Protein AF-A0A956DWK3-F1 (afdb_monomer_lite)

Sequence (149 aa):
MYELAGPARTLFVEAALAWCAACKALVYAEHLPSVDELNARWSIHKLGIDAVREHFNVENLDDDLLAASMAARRRDLDVRLPWRRARQSPAKCLSCGSSDFTSFGPARGFGDGDQVSHPGCDGAFVLSRETTLRLHELPSYTPEGDRLY

pLDDT: mean 83.81, std 14.27, range [28.98, 97.06]

Foldseek 3Di:
DDDQDDDPRFQFFFWFFWQAPVVNDTAIKGDQDDLVRLVVLLVQLVVDQVSVCVVVVPPDDDPVVSVVVSVVVNVNSVVNNVLSVPDDDAMAGLVPRDNRIGTPDGLQPDDQQDWDADPPDRDIDGQHNVNSVVSVVDFTAGSSSHGDD

Radius of gyration: 17.16 Å; chains: 1; bounding box: 41×36×42 Å

Structure (mmCIF, N/CA/C/O backbone):
data_AF-A0A956DWK3-F1
#
_entry.id   AF-A0A956DWK3-F1
#
loop_
_atom_site.group_PDB
_atom_site.id
_atom_site.type_symbol
_atom_site.label_atom_id
_atom_site.label_alt_id
_atom_site.label_comp_id
_atom_site.label_asym_id
_atom_site.label_entity_id
_atom_site.label_seq_id
_atom_site.pdbx_PDB_ins_code
_atom_site.Cartn_x
_atom_site.Cartn_y
_atom_site.Cartn_z
_atom_site.occupancy
_atom_site.B_iso_or_equiv
_atom_site.auth_seq_id
_atom_site.auth_comp_id
_atom_site.auth_asym_id
_atom_site.auth_atom_id
_atom_site.pdbx_PDB_model_num
ATOM 1 N N . MET A 1 1 ? 14.194 -18.677 -5.163 1.00 28.98 1 MET A N 1
ATOM 2 C CA . MET A 1 1 ? 13.658 -18.515 -6.530 1.00 28.98 1 MET A CA 1
ATOM 3 C C . MET A 1 1 ? 12.249 -19.090 -6.487 1.00 28.98 1 MET A C 1
ATOM 5 O O . MET A 1 1 ? 12.121 -20.300 -6.408 1.00 28.98 1 MET A O 1
ATOM 9 N N . TYR A 1 2 ? 11.219 -18.255 -6.330 1.00 33.47 2 TYR A N 1
ATOM 10 C CA . TYR A 1 2 ? 9.836 -18.732 -6.214 1.00 33.47 2 TYR A CA 1
ATOM 11 C C . TYR A 1 2 ? 9.222 -18.788 -7.616 1.00 33.47 2 TYR A C 1
ATOM 13 O O . TYR A 1 2 ? 9.070 -17.754 -8.267 1.00 33.47 2 TYR A O 1
ATOM 21 N N . GLU A 1 3 ? 8.939 -19.998 -8.097 1.00 30.61 3 GLU A N 1
ATOM 22 C CA . GLU A 1 3 ? 8.200 -20.230 -9.338 1.00 30.61 3 GLU A CA 1
ATOM 23 C C . GLU A 1 3 ? 6.754 -19.743 -9.183 1.00 30.61 3 GLU A C 1
ATOM 25 O O . GLU A 1 3 ? 6.010 -20.193 -8.316 1.00 30.61 3 GLU A O 1
ATOM 30 N N . LEU A 1 4 ? 6.354 -18.806 -10.042 1.00 37.94 4 LEU A N 1
ATOM 31 C CA . LEU A 1 4 ? 4.982 -18.314 -10.154 1.00 37.94 4 LEU A CA 1
ATOM 32 C C . LEU A 1 4 ? 4.297 -19.032 -11.326 1.00 37.94 4 LEU A C 1
ATOM 34 O O . LEU A 1 4 ? 4.313 -18.517 -12.445 1.00 37.94 4 LEU A O 1
ATOM 38 N N . ALA A 1 5 ? 3.697 -20.203 -11.094 1.00 36.12 5 ALA A N 1
ATOM 39 C CA . ALA A 1 5 ? 2.929 -20.921 -12.118 1.00 36.12 5 ALA A CA 1
ATOM 40 C C . ALA A 1 5 ? 1.643 -21.597 -11.572 1.00 36.12 5 ALA A C 1
ATOM 42 O O . ALA A 1 5 ? 1.653 -22.783 -11.277 1.00 36.12 5 ALA A O 1
ATOM 43 N N . GLY A 1 6 ? 0.536 -20.825 -11.522 1.00 33.25 6 GLY A N 1
ATOM 44 C CA . GLY A 1 6 ? -0.899 -21.231 -11.470 1.00 33.25 6 GLY A CA 1
ATOM 45 C C . GLY A 1 6 ? -1.412 -22.019 -10.240 1.00 33.25 6 GLY A C 1
ATOM 46 O O . GLY A 1 6 ? -0.597 -22.553 -9.500 1.00 33.25 6 GLY A O 1
ATOM 47 N N . PRO A 1 7 ? -2.743 -22.187 -10.014 1.00 44.84 7 PRO A N 1
ATOM 48 C CA . PRO A 1 7 ? -3.942 -21.422 -10.398 1.00 44.84 7 PRO A CA 1
ATOM 49 C C . PRO A 1 7 ? -4.458 -20.525 -9.236 1.00 44.84 7 PRO A C 1
ATOM 51 O O . PRO A 1 7 ? -4.126 -20.750 -8.082 1.00 44.84 7 PRO A O 1
ATOM 54 N N . ALA A 1 8 ? -5.274 -19.508 -9.554 1.00 46.38 8 ALA A N 1
ATOM 55 C CA . ALA A 1 8 ? -5.522 -18.298 -8.747 1.00 46.38 8 ALA A CA 1
ATOM 56 C C . ALA A 1 8 ? -4.220 -17.516 -8.503 1.00 46.38 8 ALA A C 1
ATOM 58 O O . ALA A 1 8 ? -3.407 -17.853 -7.652 1.00 46.38 8 ALA A O 1
ATOM 59 N N . ARG A 1 9 ? -3.974 -16.473 -9.308 1.00 58.97 9 ARG A N 1
ATOM 60 C CA . ARG A 1 9 ? -2.826 -15.582 -9.091 1.00 58.97 9 ARG A CA 1
ATOM 61 C C . ARG A 1 9 ? -2.999 -14.926 -7.721 1.00 58.97 9 ARG A C 1
ATOM 63 O O . ARG A 1 9 ? -3.767 -13.977 -7.601 1.00 58.97 9 ARG A O 1
ATOM 70 N N . THR A 1 10 ? -2.316 -15.447 -6.708 1.00 68.31 10 THR A N 1
ATOM 71 C CA . THR A 1 10 ? -2.251 -14.841 -5.383 1.00 68.31 10 THR A CA 1
ATOM 72 C C . THR A 1 10 ? -1.665 -13.444 -5.535 1.00 68.31 10 THR A C 1
ATOM 74 O O . THR A 1 10 ? -0.476 -13.286 -5.810 1.00 68.31 10 THR A O 1
ATOM 77 N N . LEU A 1 11 ? -2.513 -12.424 -5.428 1.00 78.50 11 LEU A N 1
ATOM 78 C CA . LEU A 1 11 ? -2.076 -11.040 -5.329 1.00 78.50 11 LEU A CA 1
ATOM 79 C C . LEU A 1 11 ? -1.938 -10.729 -3.843 1.00 78.50 11 LEU A C 1
ATOM 81 O O . LEU A 1 11 ? -2.928 -10.711 -3.118 1.00 78.50 11 LEU A O 1
ATOM 85 N N . PHE A 1 12 ? -0.708 -10.489 -3.403 1.00 81.19 12 PHE A N 1
ATOM 86 C CA . PHE A 1 12 ? -0.452 -10.059 -2.035 1.00 81.19 12 PHE A CA 1
ATOM 87 C C . PHE A 1 12 ? -1.034 -8.667 -1.824 1.00 81.19 12 PHE A C 1
ATOM 89 O O . PHE A 1 12 ? -0.811 -7.777 -2.652 1.00 81.19 12 PHE A O 1
ATOM 96 N N . VAL A 1 13 ? -1.753 -8.457 -0.723 1.00 85.81 13 VAL A N 1
ATOM 97 C CA . VAL A 1 13 ? -2.241 -7.122 -0.364 1.00 85.81 13 VAL A CA 1
ATOM 98 C C . VAL A 1 13 ? -1.071 -6.217 0.047 1.00 85.81 13 VAL A C 1
ATOM 100 O O . VAL A 1 13 ? -0.106 -6.663 0.664 1.00 85.81 13 VAL A O 1
ATOM 103 N N . GLU A 1 14 ? -1.120 -4.935 -0.332 1.00 88.56 14 GLU A N 1
ATOM 104 C CA . GLU A 1 14 ? -0.190 -3.949 0.241 1.00 88.56 14 GLU A CA 1
ATOM 105 C C . GLU A 1 14 ? -0.724 -3.633 1.644 1.00 88.56 14 GLU A C 1
ATOM 107 O O . GLU A 1 14 ? -1.938 -3.588 1.816 1.00 88.56 14 GLU A O 1
ATOM 112 N N . ALA A 1 15 ? 0.138 -3.450 2.646 1.00 90.06 15 ALA A N 1
ATOM 113 C CA . ALA A 1 15 ? -0.301 -3.137 4.006 1.00 90.06 15 ALA A CA 1
ATOM 114 C C . ALA A 1 15 ? -0.009 -1.679 4.374 1.00 90.06 15 ALA A C 1
ATOM 116 O O . ALA A 1 15 ? 0.992 -1.095 3.945 1.00 90.06 15 ALA A O 1
ATOM 117 N N . ALA A 1 16 ? -0.871 -1.119 5.212 1.00 92.19 16 ALA A N 1
ATOM 118 C CA . ALA A 1 16 ? -0.717 0.170 5.860 1.00 92.19 16 ALA A CA 1
ATOM 119 C C . ALA A 1 16 ? -0.640 -0.011 7.376 1.00 92.19 16 ALA A C 1
ATOM 121 O O . ALA A 1 16 ? -1.306 -0.886 7.937 1.00 92.19 16 ALA A O 1
ATOM 122 N N . LEU A 1 17 ? 0.144 0.843 8.033 1.00 93.31 17 LEU A N 1
ATOM 123 C CA . LEU A 1 17 ? 0.056 0.998 9.479 1.00 93.31 17 LEU A CA 1
ATOM 124 C C . LEU A 1 17 ? -1.234 1.757 9.794 1.00 93.31 17 LEU A C 1
ATOM 126 O O . LEU A 1 17 ? -1.517 2.780 9.169 1.00 93.31 17 LEU A O 1
ATOM 130 N N . ALA A 1 18 ? -2.024 1.259 10.737 1.00 95.12 18 ALA A N 1
ATOM 131 C CA . ALA A 1 18 ? -3.322 1.838 11.041 1.00 95.12 18 ALA A CA 1
ATOM 132 C C . ALA A 1 18 ? -3.688 1.704 12.517 1.00 95.12 18 ALA A C 1
ATOM 134 O O . ALA A 1 18 ? -3.274 0.767 13.197 1.00 95.12 18 ALA A O 1
ATOM 135 N N . TRP A 1 19 ? -4.537 2.604 12.999 1.00 96.31 19 TRP A N 1
ATOM 136 C CA . TRP A 1 19 ? -5.265 2.419 14.250 1.00 96.31 19 TRP A CA 1
ATOM 137 C C . TRP A 1 19 ? -6.641 1.823 13.962 1.00 96.31 19 TRP A C 1
ATOM 139 O O . TRP A 1 19 ? -7.453 2.463 13.295 1.00 96.31 19 TRP A O 1
ATOM 149 N N . CYS A 1 20 ? -6.928 0.623 14.467 1.00 97.00 20 CYS A N 1
ATOM 150 C CA . CYS A 1 20 ? -8.244 0.001 14.306 1.00 97.00 20 CYS A CA 1
ATOM 151 C C . CYS A 1 20 ? -9.126 0.244 15.531 1.00 97.00 20 CYS A C 1
ATOM 153 O O . CYS A 1 20 ? -8.775 -0.154 16.643 1.00 97.00 20 CYS A O 1
ATOM 155 N N . ALA A 1 21 ? -10.307 0.827 15.316 1.00 97.00 21 ALA A N 1
ATOM 156 C CA . ALA A 1 21 ? -11.251 1.143 16.385 1.00 97.00 21 ALA A CA 1
ATOM 157 C C . ALA A 1 21 ? -11.838 -0.117 17.044 1.00 97.00 21 ALA A C 1
ATOM 159 O O . ALA A 1 21 ? -12.040 -0.145 18.258 1.00 97.00 21 ALA A O 1
ATOM 160 N N . ALA A 1 22 ? -12.039 -1.188 16.266 1.00 96.69 22 ALA A N 1
ATOM 161 C CA . ALA A 1 22 ? -12.526 -2.468 16.779 1.00 96.69 22 ALA A CA 1
ATOM 162 C C . ALA A 1 22 ? -11.474 -3.192 17.637 1.00 96.69 22 ALA A C 1
ATOM 164 O O . ALA A 1 22 ? -11.788 -3.680 18.721 1.00 96.69 22 ALA A O 1
ATOM 165 N N . CYS A 1 23 ? -10.216 -3.235 17.181 1.00 95.81 23 CYS A N 1
ATOM 166 C CA . CYS A 1 23 ? -9.122 -3.839 17.949 1.00 95.81 23 CYS A CA 1
ATOM 167 C C . CYS A 1 23 ? -8.665 -2.965 19.122 1.00 95.81 23 CYS A C 1
ATOM 169 O O . CYS A 1 23 ? -8.061 -3.489 20.054 1.00 95.81 23 CYS A O 1
ATOM 171 N N . LYS A 1 24 ? -8.909 -1.648 19.056 1.00 95.06 24 LYS A N 1
ATOM 172 C CA . LYS A 1 24 ? -8.341 -0.636 19.960 1.00 95.06 24 LYS A CA 1
ATOM 173 C C . LYS A 1 24 ? -6.818 -0.755 20.052 1.00 95.06 24 LYS A C 1
ATOM 175 O O . LYS A 1 24 ? -6.241 -0.727 21.137 1.00 95.06 24 LYS A O 1
ATOM 180 N N . ALA A 1 25 ? -6.186 -0.948 18.898 1.00 94.44 25 ALA A N 1
ATOM 181 C CA . ALA A 1 25 ? -4.758 -1.192 18.792 1.00 94.44 25 ALA A CA 1
ATOM 182 C C . ALA A 1 25 ? -4.192 -0.659 17.473 1.00 94.44 25 ALA A C 1
ATOM 184 O O . ALA A 1 25 ? -4.908 -0.510 16.474 1.00 94.44 25 ALA A O 1
ATOM 185 N N . LEU A 1 26 ? -2.878 -0.433 17.481 1.00 92.88 26 LEU A N 1
ATOM 186 C CA . LEU A 1 26 ? -2.084 -0.262 16.274 1.00 92.88 26 LEU A CA 1
ATOM 187 C C . LEU A 1 26 ? -1.986 -1.621 15.561 1.00 92.88 26 LEU A C 1
ATOM 189 O O . LEU A 1 26 ? -1.599 -2.620 16.166 1.00 92.88 26 LEU A O 1
ATOM 193 N N . VAL A 1 27 ? -2.384 -1.668 14.295 1.00 92.12 27 VAL A N 1
ATOM 194 C CA . VAL A 1 27 ? -2.497 -2.889 13.489 1.00 92.12 27 VAL A CA 1
ATOM 195 C C . VAL A 1 27 ? -1.984 -2.651 12.072 1.00 92.12 27 VAL A C 1
ATOM 197 O O . VAL A 1 27 ? -1.760 -1.515 11.652 1.00 92.12 27 VAL A O 1
ATOM 200 N N . TYR A 1 28 ? -1.887 -3.733 11.303 1.00 91.56 28 TYR A N 1
ATOM 201 C CA . TYR A 1 28 ? -1.862 -3.641 9.850 1.00 91.56 28 TYR A CA 1
ATOM 202 C C . TYR A 1 28 ? -3.274 -3.644 9.292 1.00 91.56 28 TYR A C 1
ATOM 204 O O . TYR A 1 28 ? -4.123 -4.436 9.709 1.00 91.56 28 TYR A O 1
ATOM 212 N N . ALA A 1 29 ? -3.498 -2.790 8.309 1.00 93.75 29 ALA A N 1
ATOM 213 C CA . ALA A 1 29 ? -4.684 -2.806 7.478 1.00 93.75 29 ALA A CA 1
ATOM 214 C C . ALA A 1 29 ? -4.290 -2.939 6.006 1.00 93.75 29 ALA A C 1
ATOM 216 O O . ALA A 1 29 ? -3.144 -2.694 5.632 1.00 93.75 29 ALA A O 1
ATOM 217 N N . GLU A 1 30 ? -5.235 -3.327 5.161 1.00 94.06 30 GLU A N 1
ATOM 218 C CA . GLU A 1 30 ? -5.053 -3.288 3.719 1.00 94.06 30 GLU A CA 1
ATOM 219 C C . GLU A 1 30 ? -4.787 -1.846 3.267 1.00 94.06 30 GLU A C 1
ATOM 221 O O . GLU A 1 30 ? -5.520 -0.912 3.592 1.00 94.06 30 GLU A O 1
ATOM 226 N N . HIS A 1 31 ? -3.750 -1.668 2.465 1.00 93.19 31 HIS A N 1
ATOM 227 C CA . HIS A 1 31 ? -3.515 -0.474 1.680 1.00 93.19 31 HIS A CA 1
ATOM 228 C C . HIS A 1 31 ? -4.024 -0.724 0.260 1.00 93.19 31 HIS A C 1
ATOM 230 O O . HIS A 1 31 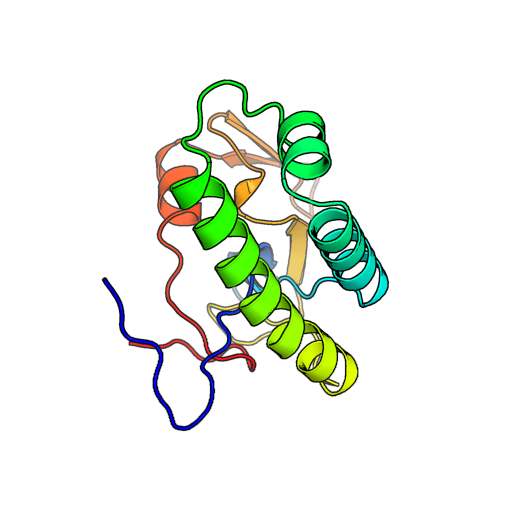? -3.477 -1.544 -0.485 1.00 93.19 31 HIS A O 1
ATOM 236 N N . LEU A 1 32 ? -5.091 -0.017 -0.108 1.00 93.12 32 LEU A N 1
ATOM 237 C CA . LEU A 1 32 ? -5.681 -0.073 -1.440 1.00 93.12 32 LE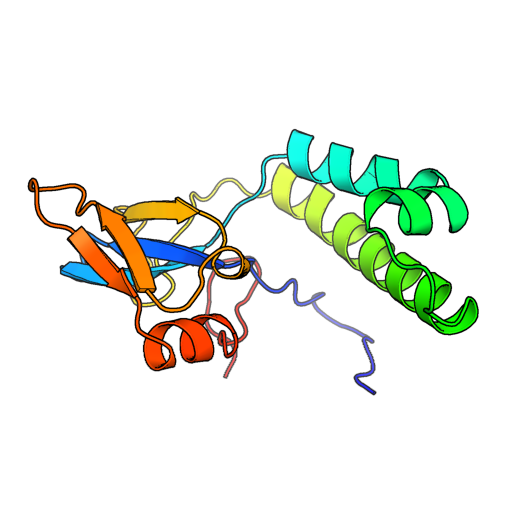U A CA 1
ATOM 238 C C . LEU A 1 32 ? -5.222 1.149 -2.243 1.00 93.12 32 LEU A C 1
ATOM 240 O O . LEU A 1 32 ? -5.871 2.193 -2.140 1.00 93.12 32 LEU A O 1
ATOM 244 N N . PRO A 1 33 ? -4.151 1.048 -3.053 1.00 92.81 33 PRO A N 1
ATOM 245 C CA . PRO A 1 33 ? -3.768 2.152 -3.918 1.00 92.81 33 PRO A CA 1
ATOM 246 C C . PRO A 1 33 ? -4.919 2.485 -4.874 1.00 92.81 33 PRO A C 1
ATOM 248 O O . PRO A 1 33 ? -5.670 1.613 -5.333 1.00 92.81 33 PRO A O 1
ATOM 251 N N . SER A 1 34 ? -5.074 3.767 -5.160 1.00 94.00 34 SER A N 1
ATOM 252 C CA . SER A 1 34 ? -5.990 4.269 -6.173 1.00 94.00 34 SER A CA 1
ATOM 253 C C . SER A 1 34 ? -5.583 3.788 -7.569 1.00 94.00 34 SER A C 1
ATOM 255 O O . SER A 1 34 ? -4.438 3.408 -7.832 1.00 94.00 34 SER A O 1
ATOM 257 N N . VAL A 1 35 ? -6.541 3.805 -8.498 1.00 94.94 35 VAL A N 1
ATOM 258 C CA . VAL A 1 35 ? -6.269 3.468 -9.903 1.00 94.94 35 VAL A CA 1
ATOM 259 C C . VAL A 1 35 ? -5.247 4.440 -10.502 1.00 94.94 35 VAL A C 1
ATOM 261 O O . VAL A 1 35 ? -4.388 4.008 -11.268 1.00 94.94 35 VAL A O 1
ATOM 264 N N . ASP A 1 36 ? -5.287 5.713 -10.111 1.00 95.81 36 ASP A N 1
ATOM 265 C CA . ASP A 1 36 ? -4.358 6.734 -10.595 1.00 95.81 36 ASP A CA 1
ATOM 266 C C . ASP A 1 36 ? -2.937 6.515 -10.075 1.00 95.81 36 ASP A C 1
ATOM 268 O O . ASP A 1 36 ? -1.993 6.554 -10.862 1.00 95.81 36 ASP A O 1
ATOM 272 N N . GLU A 1 37 ? -2.768 6.167 -8.795 1.00 93.44 37 GLU A N 1
ATOM 273 C CA . GLU A 1 37 ? -1.459 5.777 -8.251 1.00 93.44 37 GLU A CA 1
ATOM 274 C C . GLU A 1 37 ? -0.890 4.549 -8.972 1.00 93.44 37 GLU A C 1
ATOM 276 O O . GLU A 1 37 ? 0.295 4.514 -9.310 1.00 93.44 37 GLU A O 1
ATOM 281 N N . LEU A 1 38 ? -1.722 3.540 -9.251 1.00 93.62 38 LEU A N 1
ATOM 282 C CA . LEU A 1 38 ? -1.290 2.359 -10.000 1.00 93.62 38 LEU A CA 1
ATOM 283 C C . LEU A 1 38 ? -0.926 2.696 -11.456 1.00 93.62 38 LEU A C 1
ATOM 285 O O . LEU A 1 38 ? 0.073 2.185 -11.964 1.00 93.62 38 LEU A O 1
ATOM 289 N N . ASN A 1 39 ? -1.682 3.575 -12.118 1.00 93.50 39 ASN A N 1
ATOM 290 C CA . ASN A 1 39 ? -1.365 4.056 -13.464 1.00 93.50 39 ASN A CA 1
ATOM 291 C C . ASN A 1 39 ? -0.062 4.870 -13.488 1.00 93.50 39 ASN A C 1
ATOM 293 O O . ASN A 1 39 ? 0.737 4.716 -14.410 1.00 93.50 39 ASN A O 1
ATOM 297 N N . ALA A 1 40 ? 0.185 5.707 -12.477 1.00 91.44 40 ALA A N 1
ATOM 298 C CA . ALA A 1 40 ? 1.428 6.463 -12.354 1.00 91.44 40 ALA A CA 1
ATOM 299 C C . ALA A 1 40 ? 2.634 5.521 -12.210 1.00 91.44 40 ALA A C 1
ATOM 301 O O . ALA A 1 40 ? 3.612 5.650 -12.951 1.00 91.44 40 ALA A O 1
ATOM 302 N N . ARG A 1 41 ? 2.523 4.500 -11.343 1.00 90.00 41 ARG A N 1
ATOM 303 C CA . ARG A 1 41 ? 3.533 3.432 -11.213 1.00 90.00 41 ARG A CA 1
ATOM 304 C C . ARG A 1 41 ? 3.758 2.717 -12.551 1.00 90.00 41 ARG A C 1
ATOM 306 O O . ARG A 1 41 ? 4.899 2.487 -12.940 1.00 90.00 41 ARG A O 1
ATOM 313 N N . TRP A 1 42 ? 2.687 2.396 -13.279 1.00 89.69 42 TRP A N 1
ATOM 314 C CA . TRP A 1 42 ? 2.768 1.744 -14.590 1.00 89.69 42 TRP A CA 1
ATOM 315 C C . TRP A 1 42 ? 3.521 2.581 -15.628 1.00 89.69 42 TRP A C 1
ATOM 317 O O . TRP A 1 42 ? 4.360 2.051 -16.356 1.00 89.69 42 TRP A O 1
ATOM 327 N N . SER A 1 43 ? 3.248 3.887 -15.677 1.00 88.12 43 SER A N 1
ATOM 328 C CA . SER A 1 43 ? 3.882 4.812 -16.620 1.00 88.12 43 SER A CA 1
ATOM 329 C C . SER A 1 43 ? 5.396 4.869 -16.438 1.00 88.12 43 SER A C 1
ATOM 331 O O . SER A 1 43 ? 6.112 4.772 -17.429 1.00 88.12 43 SER A O 1
ATOM 333 N N . ILE A 1 44 ? 5.894 4.909 -15.197 1.00 84.81 44 ILE A N 1
ATOM 334 C CA . ILE A 1 44 ? 7.341 4.893 -14.911 1.00 84.81 44 ILE A CA 1
ATOM 335 C C . ILE A 1 44 ? 8.000 3.643 -15.517 1.00 84.81 44 ILE A C 1
ATOM 337 O O . ILE A 1 44 ? 9.015 3.733 -16.202 1.00 84.81 44 ILE A O 1
ATOM 341 N N . HIS A 1 45 ? 7.380 2.470 -15.367 1.00 81.00 45 HIS A N 1
ATOM 342 C CA . HIS A 1 45 ? 7.928 1.214 -15.892 1.00 81.00 45 HIS A CA 1
ATOM 343 C C . HIS A 1 45 ? 7.817 1.046 -17.419 1.00 81.00 45 HIS A C 1
ATOM 345 O O . HIS A 1 45 ? 8.363 0.079 -17.966 1.00 81.00 45 HIS A O 1
ATOM 351 N N . LYS A 1 46 ? 7.136 1.963 -18.120 1.00 82.25 46 LYS A N 1
ATOM 352 C CA . LYS A 1 46 ? 7.129 2.034 -19.590 1.00 82.25 46 LYS A CA 1
ATOM 353 C C . LYS A 1 46 ? 8.279 2.856 -20.163 1.00 82.25 46 LYS A C 1
ATOM 355 O O . LYS A 1 46 ? 8.609 2.657 -21.326 1.00 82.25 46 LYS A O 1
ATOM 360 N N . LEU A 1 47 ? 8.880 3.742 -19.372 1.00 82.50 47 LEU A N 1
ATOM 361 C CA . LEU A 1 47 ? 9.910 4.673 -19.841 1.00 82.50 47 LEU A CA 1
ATOM 362 C C . LEU A 1 47 ? 11.291 4.019 -20.044 1.00 82.50 47 LEU A C 1
ATOM 364 O O . LEU A 1 47 ? 12.196 4.662 -20.559 1.00 82.50 47 LEU A O 1
ATOM 368 N N . GLY A 1 48 ? 11.444 2.737 -19.695 1.00 82.69 48 GLY A N 1
ATOM 369 C CA . GLY A 1 48 ? 12.693 1.990 -19.868 1.00 82.69 48 GLY A CA 1
ATOM 370 C C . GLY A 1 48 ? 13.603 2.028 -18.638 1.00 82.69 48 GLY A C 1
ATOM 371 O O . GLY A 1 48 ? 13.252 2.599 -17.606 1.00 82.69 48 GLY A O 1
ATOM 372 N N . ILE A 1 49 ? 14.745 1.344 -18.737 1.00 82.12 49 ILE A N 1
ATOM 373 C CA . ILE A 1 49 ? 15.684 1.135 -17.623 1.00 82.12 49 ILE A CA 1
ATOM 374 C C . ILE A 1 49 ? 16.278 2.460 -17.137 1.00 82.12 49 ILE A C 1
ATOM 376 O O . ILE A 1 49 ? 16.304 2.693 -15.931 1.00 82.12 49 ILE A O 1
ATOM 380 N N . ASP A 1 50 ? 16.661 3.352 -18.051 1.00 83.19 50 ASP A N 1
ATOM 381 C CA . ASP A 1 50 ? 17.300 4.627 -17.702 1.00 83.19 50 ASP A CA 1
ATOM 382 C C . ASP A 1 50 ? 16.380 5.535 -16.879 1.00 83.19 50 ASP A C 1
ATOM 384 O O . ASP A 1 50 ? 16.784 6.063 -15.847 1.00 83.19 50 ASP A O 1
ATOM 388 N N . ALA A 1 51 ? 15.104 5.636 -17.260 1.00 82.38 51 ALA A N 1
ATOM 389 C CA . ALA A 1 51 ? 14.125 6.427 -16.518 1.00 82.38 51 ALA A CA 1
ATOM 390 C C . ALA A 1 51 ? 13.849 5.858 -15.117 1.00 82.38 51 ALA A C 1
ATOM 392 O O . ALA A 1 51 ? 13.625 6.606 -14.169 1.00 82.38 51 ALA A O 1
ATOM 393 N N . VAL A 1 52 ? 13.869 4.530 -14.963 1.00 80.31 52 VAL A N 1
ATOM 394 C CA . VAL A 1 52 ? 13.760 3.884 -13.645 1.00 80.31 52 VAL A CA 1
ATOM 395 C C . VAL A 1 52 ? 15.019 4.150 -12.820 1.00 80.31 52 VAL A C 1
ATOM 397 O O . VAL A 1 52 ? 14.912 4.475 -11.639 1.00 80.31 52 VAL A O 1
ATOM 400 N N . ARG A 1 53 ? 16.202 4.056 -13.432 1.00 83.38 53 ARG A N 1
ATOM 401 C CA . ARG A 1 53 ? 17.481 4.336 -12.778 1.00 83.38 53 ARG A CA 1
ATOM 402 C C . ARG A 1 53 ? 17.527 5.764 -12.231 1.00 83.38 53 ARG A C 1
ATOM 404 O O . ARG A 1 53 ? 17.876 5.938 -11.067 1.00 83.38 53 ARG A O 1
ATOM 411 N N . GLU A 1 54 ? 17.111 6.742 -13.031 1.00 83.38 54 GLU A N 1
ATOM 412 C CA . GLU A 1 54 ? 17.007 8.148 -12.629 1.00 83.38 54 GLU A CA 1
ATOM 413 C C . GLU A 1 54 ? 15.953 8.345 -11.529 1.00 83.38 54 GLU A C 1
ATOM 415 O O . GLU A 1 54 ? 16.247 8.911 -10.479 1.00 83.38 54 GLU A O 1
ATOM 420 N N . HIS A 1 55 ? 14.740 7.813 -11.719 1.00 79.38 55 HIS A N 1
ATOM 421 C CA . HIS A 1 55 ? 13.633 8.013 -10.780 1.00 79.38 55 HIS A CA 1
ATOM 422 C C . HIS A 1 55 ? 13.910 7.447 -9.381 1.00 79.38 55 HIS A C 1
ATOM 424 O O . HIS A 1 55 ? 13.497 8.033 -8.382 1.00 79.38 55 HIS A O 1
ATOM 430 N N . PHE A 1 56 ? 14.592 6.302 -9.300 1.00 80.12 56 PHE A N 1
ATOM 431 C CA . PHE A 1 56 ? 14.902 5.636 -8.033 1.00 80.12 56 PHE A CA 1
ATOM 432 C C . PHE A 1 56 ? 16.341 5.878 -7.552 1.00 80.12 56 PHE A C 1
ATOM 434 O O . PHE A 1 56 ? 16.727 5.315 -6.529 1.00 80.12 56 PHE A O 1
ATOM 441 N N . ASN A 1 57 ? 17.119 6.703 -8.264 1.00 83.69 57 ASN A N 1
ATOM 442 C CA . ASN A 1 57 ? 18.520 7.010 -7.969 1.00 83.69 57 ASN A CA 1
ATOM 443 C C . ASN A 1 57 ? 19.395 5.751 -7.762 1.00 83.69 57 ASN A C 1
ATOM 445 O O . ASN A 1 57 ? 20.054 5.583 -6.734 1.00 83.69 57 ASN A O 1
ATOM 449 N N . VAL A 1 58 ? 19.350 4.816 -8.720 1.00 80.75 58 VAL A N 1
ATOM 450 C CA . VAL A 1 58 ? 19.980 3.486 -8.601 1.00 80.75 58 VAL A CA 1
ATOM 451 C C . VAL A 1 58 ? 21.220 3.366 -9.490 1.00 80.75 58 VAL A C 1
ATOM 453 O O . VAL A 1 58 ? 21.206 2.713 -10.530 1.00 80.75 58 VAL A O 1
ATOM 456 N N . GLU A 1 59 ? 22.329 3.967 -9.076 1.00 77.50 59 GLU A N 1
ATOM 457 C CA . GLU A 1 59 ? 23.518 4.087 -9.937 1.00 77.50 59 GLU A CA 1
ATOM 458 C C . GLU A 1 59 ? 24.333 2.789 -10.106 1.00 77.50 59 GLU A C 1
ATOM 460 O O . GLU A 1 59 ? 25.139 2.696 -11.024 1.00 77.50 59 GLU A O 1
ATOM 465 N N . ASN A 1 60 ? 24.101 1.759 -9.279 1.00 81.69 60 ASN A N 1
ATOM 466 C CA . ASN A 1 60 ? 24.961 0.563 -9.214 1.00 81.69 60 ASN A CA 1
ATOM 467 C C . ASN A 1 60 ? 24.216 -0.779 -9.311 1.00 81.69 60 ASN A C 1
ATOM 469 O O . ASN A 1 60 ? 24.759 -1.809 -8.908 1.00 81.69 60 ASN A O 1
ATOM 473 N N . LEU A 1 61 ? 22.969 -0.797 -9.798 1.00 80.62 61 LEU A N 1
ATOM 474 C CA . LEU A 1 61 ? 22.326 -2.077 -10.110 1.00 80.62 61 LEU A CA 1
ATOM 475 C C . LEU A 1 61 ? 22.771 -2.576 -11.480 1.00 80.62 61 LEU A C 1
ATOM 477 O O . LEU A 1 61 ? 22.724 -1.829 -12.458 1.00 80.62 61 LEU A O 1
ATOM 481 N N . ASP A 1 62 ? 23.108 -3.860 -11.515 1.00 90.81 62 ASP A N 1
ATOM 482 C CA . ASP A 1 62 ? 23.246 -4.652 -12.730 1.00 90.81 62 ASP A CA 1
ATOM 483 C C . ASP A 1 62 ? 21.996 -4.527 -13.623 1.00 90.81 62 ASP A C 1
ATOM 485 O O . ASP A 1 62 ? 20.860 -4.575 -13.132 1.00 90.81 62 ASP A O 1
ATOM 489 N N . ASP A 1 63 ? 22.213 -4.338 -14.927 1.00 88.19 63 ASP A N 1
ATOM 490 C CA . ASP A 1 63 ? 21.143 -4.077 -15.896 1.00 88.19 63 ASP A CA 1
ATOM 4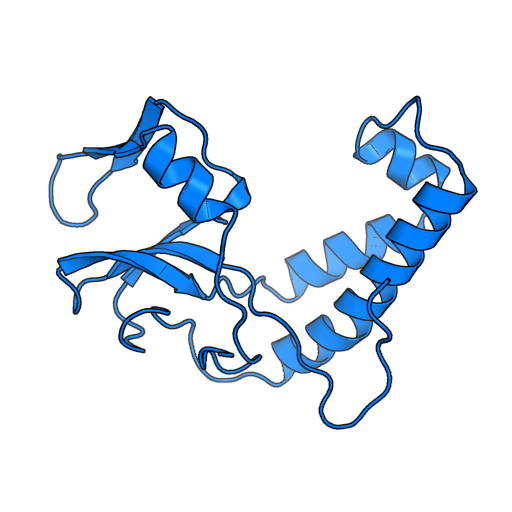91 C C . ASP A 1 63 ? 20.178 -5.263 -16.006 1.00 88.19 63 ASP A C 1
ATOM 493 O O . ASP A 1 63 ? 18.965 -5.052 -16.084 1.00 88.19 63 ASP A O 1
ATOM 497 N N . ASP A 1 64 ? 20.679 -6.501 -15.940 1.00 89.00 64 ASP A N 1
ATOM 498 C CA . ASP A 1 64 ? 19.842 -7.701 -16.006 1.00 89.00 64 ASP A CA 1
ATOM 499 C C . ASP A 1 64 ? 18.976 -7.834 -14.747 1.00 89.00 64 ASP A C 1
ATOM 501 O O . ASP A 1 64 ? 17.772 -8.109 -14.832 1.00 89.00 64 ASP A O 1
ATOM 505 N N . LEU A 1 65 ? 19.545 -7.568 -13.567 1.00 86.81 65 LEU A N 1
ATOM 506 C CA . LEU A 1 65 ? 18.793 -7.533 -12.312 1.00 86.81 65 LEU A CA 1
ATOM 507 C C . LEU A 1 65 ? 17.721 -6.434 -12.322 1.00 86.81 65 LEU A C 1
ATOM 509 O O . LEU A 1 65 ? 16.582 -6.668 -11.897 1.00 86.81 65 LEU A O 1
ATOM 513 N N . LEU A 1 66 ? 18.055 -5.242 -12.819 1.00 86.81 66 LEU A N 1
ATOM 514 C CA . LEU A 1 66 ? 17.113 -4.131 -12.929 1.00 86.81 66 LEU A CA 1
ATOM 515 C C . LEU A 1 66 ? 15.997 -4.453 -13.932 1.00 86.81 66 LEU A C 1
ATOM 517 O O . LEU A 1 66 ? 14.816 -4.267 -13.622 1.00 86.81 66 LEU A O 1
ATOM 521 N N . ALA A 1 67 ? 16.338 -5.025 -15.086 1.00 88.19 67 ALA A N 1
ATOM 522 C CA . ALA A 1 67 ? 15.380 -5.483 -16.085 1.00 88.19 67 ALA A CA 1
ATOM 523 C C . ALA A 1 67 ? 14.435 -6.554 -15.519 1.00 88.19 67 ALA A C 1
ATOM 525 O O . ALA A 1 67 ? 13.213 -6.465 -15.700 1.00 88.19 67 ALA A O 1
ATOM 526 N N . ALA A 1 68 ? 14.970 -7.532 -14.782 1.00 87.50 68 ALA A N 1
ATOM 527 C CA . ALA A 1 68 ? 14.190 -8.573 -14.121 1.00 87.50 68 ALA A CA 1
ATOM 528 C C . ALA A 1 68 ? 13.242 -7.989 -13.061 1.00 87.50 68 ALA A C 1
ATOM 530 O O . ALA A 1 68 ? 12.064 -8.361 -13.013 1.00 87.50 68 ALA A O 1
ATOM 531 N N . SER A 1 69 ? 13.717 -7.030 -12.262 1.00 85.88 69 SER A N 1
ATOM 532 C CA . SER A 1 69 ? 12.909 -6.306 -11.274 1.00 85.88 69 SER A CA 1
ATOM 533 C C . SER A 1 69 ? 11.768 -5.526 -11.938 1.00 85.88 69 SER A C 1
ATOM 535 O O . SER A 1 69 ? 10.603 -5.666 -11.558 1.00 85.88 69 SER A O 1
ATOM 537 N N . MET A 1 70 ? 12.058 -4.786 -13.013 1.00 87.62 70 MET A N 1
ATOM 538 C CA . MET A 1 70 ? 11.043 -4.077 -13.798 1.00 87.62 70 MET A CA 1
ATOM 539 C C . MET A 1 70 ? 10.025 -5.033 -14.427 1.00 87.62 70 MET A C 1
ATOM 541 O O . MET A 1 70 ? 8.827 -4.751 -14.429 1.00 87.62 70 MET A O 1
ATOM 545 N N . ALA A 1 71 ? 10.466 -6.173 -14.962 1.00 87.94 71 ALA A N 1
ATOM 546 C CA . ALA A 1 71 ? 9.577 -7.191 -15.515 1.00 87.94 71 ALA A CA 1
ATOM 547 C C . ALA A 1 71 ? 8.685 -7.827 -14.436 1.00 87.94 71 ALA A C 1
ATOM 549 O O . ALA A 1 71 ? 7.500 -8.063 -14.675 1.00 87.94 71 ALA A O 1
ATOM 550 N N . ALA A 1 72 ? 9.218 -8.080 -13.238 1.00 85.56 72 ALA A N 1
ATOM 551 C CA . ALA A 1 72 ? 8.432 -8.546 -12.099 1.00 85.56 72 ALA A CA 1
ATOM 552 C C . ALA A 1 72 ? 7.392 -7.501 -11.670 1.00 85.56 72 ALA A C 1
ATOM 554 O O . ALA A 1 72 ? 6.218 -7.837 -11.521 1.00 85.56 72 ALA A O 1
ATOM 555 N N . ARG A 1 73 ? 7.787 -6.227 -11.563 1.00 87.12 73 ARG A N 1
ATOM 556 C CA . ARG A 1 73 ? 6.880 -5.139 -11.179 1.00 87.12 73 ARG A CA 1
ATOM 557 C C . ARG A 1 73 ? 5.798 -4.873 -12.223 1.00 87.12 73 ARG A C 1
ATOM 559 O O . ARG A 1 73 ? 4.662 -4.590 -11.856 1.00 87.12 73 ARG A O 1
ATOM 566 N N . ARG A 1 74 ? 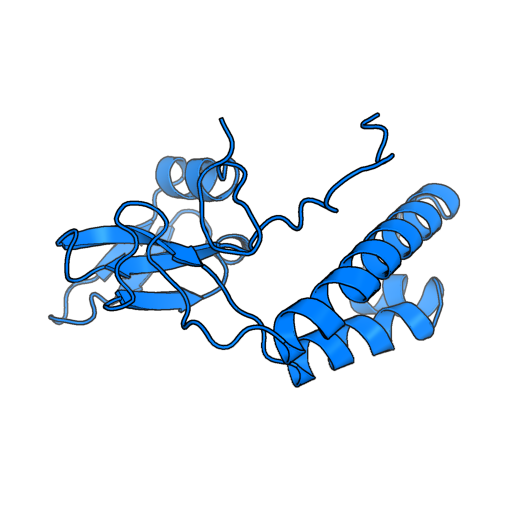6.113 -5.029 -13.514 1.00 89.81 74 ARG A N 1
ATOM 567 C CA . ARG A 1 74 ? 5.106 -4.987 -14.582 1.00 89.81 74 ARG A CA 1
ATOM 568 C C . ARG A 1 74 ? 4.097 -6.131 -14.442 1.00 89.81 74 ARG A C 1
ATOM 570 O O . ARG A 1 74 ? 2.900 -5.890 -14.383 1.00 89.81 74 ARG A O 1
ATOM 577 N N . ARG A 1 75 ? 4.556 -7.371 -14.261 1.00 88.06 75 ARG A N 1
ATOM 578 C CA . ARG A 1 75 ? 3.636 -8.502 -14.038 1.00 88.06 75 ARG A CA 1
ATOM 579 C C . ARG A 1 75 ? 2.728 -8.304 -12.819 1.00 88.06 75 ARG A C 1
ATOM 581 O O . ARG A 1 75 ? 1.557 -8.661 -12.884 1.00 88.06 75 ARG A O 1
ATOM 588 N N . ASP A 1 76 ? 3.250 -7.731 -11.735 1.00 87.38 76 ASP A N 1
ATOM 589 C CA . ASP A 1 76 ? 2.458 -7.371 -10.551 1.00 87.38 76 ASP A CA 1
ATOM 590 C C . ASP A 1 76 ? 1.371 -6.338 -10.894 1.00 87.38 76 ASP A C 1
ATOM 592 O O . ASP A 1 76 ? 0.186 -6.579 -10.664 1.00 87.38 76 ASP A O 1
ATOM 596 N N . LEU A 1 77 ? 1.740 -5.223 -11.527 1.00 90.12 77 LEU A N 1
ATOM 597 C CA . LEU A 1 77 ? 0.795 -4.163 -11.892 1.00 90.12 77 LEU A CA 1
ATOM 598 C C . LEU A 1 77 ? -0.259 -4.616 -12.922 1.00 90.12 77 LEU A C 1
ATOM 600 O O . LEU A 1 77 ? -1.415 -4.205 -12.802 1.00 90.12 77 LEU A O 1
ATOM 604 N N . ASP A 1 78 ? 0.090 -5.506 -13.859 1.00 89.94 78 ASP A N 1
ATOM 605 C CA . ASP A 1 78 ? -0.852 -6.125 -14.809 1.00 89.94 78 ASP A CA 1
ATOM 606 C C . ASP A 1 78 ? -1.966 -6.917 -14.110 1.00 89.94 78 ASP A C 1
ATOM 608 O O . ASP A 1 78 ? -3.076 -7.033 -14.626 1.00 89.94 78 ASP A O 1
ATOM 612 N N . VAL A 1 79 ? -1.686 -7.467 -12.926 1.00 88.75 79 VAL A N 1
ATOM 613 C CA . VAL A 1 79 ? -2.677 -8.171 -12.099 1.00 88.75 79 VAL A CA 1
ATOM 614 C C . VAL A 1 79 ? -3.422 -7.186 -11.195 1.00 88.75 79 VAL A C 1
ATOM 616 O O . VAL A 1 79 ? -4.644 -7.260 -11.050 1.00 88.75 79 VAL A O 1
ATOM 619 N N . ARG A 1 80 ? -2.693 -6.233 -10.610 1.00 90.19 80 ARG A N 1
ATOM 620 C CA . ARG A 1 80 ? -3.184 -5.306 -9.584 1.00 90.19 80 ARG A CA 1
ATOM 621 C C . ARG A 1 80 ? -4.157 -4.268 -10.135 1.00 90.19 80 ARG A C 1
ATOM 623 O O . ARG A 1 80 ? -5.145 -3.958 -9.478 1.00 90.19 80 ARG A O 1
ATOM 630 N N . LEU A 1 81 ? -3.925 -3.750 -11.343 1.00 92.12 81 LEU A N 1
ATOM 631 C CA . LEU A 1 81 ? -4.803 -2.756 -11.973 1.00 92.12 81 LEU A CA 1
ATOM 632 C C . LEU A 1 81 ? -6.221 -3.299 -12.240 1.00 92.12 81 LEU A C 1
ATOM 634 O O . LEU A 1 81 ? -7.180 -2.673 -11.776 1.00 92.12 81 LEU A O 1
ATOM 638 N N . PRO A 1 82 ? -6.405 -4.445 -12.933 1.00 91.00 82 PRO A N 1
ATOM 639 C CA . PRO A 1 82 ? -7.728 -5.043 -13.112 1.00 91.00 82 PRO A CA 1
ATOM 640 C C . PRO A 1 82 ? -8.397 -5.406 -11.787 1.00 91.00 82 PRO A C 1
ATOM 642 O O . PRO A 1 82 ? -9.571 -5.087 -11.602 1.00 91.00 82 PRO A O 1
ATOM 645 N N . TRP A 1 83 ? -7.651 -6.002 -10.848 1.00 90.62 83 TRP A N 1
ATOM 646 C CA . TRP A 1 83 ? -8.168 -6.312 -9.513 1.00 90.62 83 TRP A CA 1
ATOM 647 C C . TRP A 1 83 ? -8.696 -5.057 -8.818 1.00 90.62 83 TRP A C 1
ATOM 649 O O . TRP A 1 83 ? -9.832 -5.043 -8.352 1.00 90.62 83 TRP A O 1
ATOM 659 N N . ARG A 1 84 ? -7.921 -3.966 -8.813 1.00 92.88 84 ARG A N 1
ATOM 660 C CA . ARG A 1 84 ? -8.323 -2.735 -8.129 1.00 92.88 84 ARG A CA 1
ATOM 661 C C . ARG A 1 84 ? -9.580 -2.129 -8.740 1.00 92.88 84 ARG A C 1
ATOM 663 O O . ARG A 1 84 ? -10.407 -1.613 -7.991 1.00 92.88 84 ARG A O 1
ATOM 670 N N . ARG A 1 85 ? -9.721 -2.196 -10.069 1.00 93.00 85 ARG A N 1
ATOM 671 C CA . ARG A 1 85 ? -10.913 -1.735 -10.801 1.00 93.00 85 ARG A CA 1
ATOM 672 C C . ARG A 1 85 ? -12.149 -2.585 -10.501 1.00 93.00 85 ARG A C 1
ATOM 674 O O . ARG A 1 85 ? -13.245 -2.042 -10.458 1.00 93.00 85 ARG A O 1
ATOM 681 N N . ALA A 1 86 ? -11.977 -3.893 -10.309 1.00 91.19 86 ALA A N 1
ATOM 682 C CA . ALA A 1 86 ? -13.068 -4.821 -10.017 1.00 91.19 86 ALA A CA 1
ATOM 683 C C . ALA A 1 86 ? -13.475 -4.834 -8.532 1.00 91.19 86 ALA A C 1
ATOM 685 O O . ALA A 1 86 ? -14.637 -5.085 -8.213 1.00 91.19 86 ALA A O 1
ATOM 686 N N . ARG A 1 87 ? -12.532 -4.577 -7.618 1.00 89.44 87 ARG A N 1
ATOM 687 C CA . ARG A 1 87 ? -12.758 -4.643 -6.172 1.00 89.44 87 ARG A CA 1
ATOM 688 C C . ARG A 1 87 ? -13.714 -3.546 -5.699 1.00 89.44 87 ARG A C 1
ATOM 690 O O . ARG A 1 87 ? -13.435 -2.357 -5.841 1.00 89.44 87 ARG A O 1
ATOM 697 N N . GLN A 1 88 ? -14.798 -3.974 -5.053 1.00 88.12 88 GLN A N 1
ATOM 698 C CA . GLN A 1 88 ? -15.815 -3.096 -4.460 1.00 88.12 88 GLN A CA 1
ATOM 699 C C . GLN A 1 88 ? -15.692 -2.971 -2.937 1.00 88.12 88 GLN A C 1
ATOM 701 O O . GLN A 1 88 ? -16.161 -1.993 -2.361 1.00 88.12 88 GLN A O 1
ATOM 706 N N . SER A 1 89 ? -15.076 -3.951 -2.270 1.00 89.25 89 SER A N 1
ATOM 707 C CA . SER A 1 89 ? -14.941 -3.943 -0.814 1.00 89.25 89 SER A CA 1
ATOM 708 C C . SER A 1 89 ? -13.959 -2.861 -0.348 1.00 89.25 89 SER A C 1
ATOM 710 O O . SER A 1 89 ? -12.924 -2.653 -1.000 1.00 89.25 89 SER A O 1
ATOM 712 N N . PRO A 1 90 ? -14.238 -2.198 0.793 1.00 93.75 90 PRO A N 1
ATOM 713 C CA . PRO A 1 90 ? -13.291 -1.272 1.393 1.00 93.75 90 PRO A CA 1
ATOM 714 C C . PRO A 1 90 ? -12.041 -2.019 1.864 1.00 93.75 90 PRO A C 1
ATOM 716 O O . PRO A 1 90 ? -11.994 -3.254 1.893 1.00 93.75 90 PRO A O 1
ATOM 719 N N . ALA A 1 91 ? -11.026 -1.248 2.234 1.00 95.19 91 ALA A N 1
ATOM 720 C CA . ALA A 1 91 ? -9.872 -1.768 2.942 1.00 95.19 91 ALA A CA 1
ATOM 721 C C . ALA A 1 91 ? -10.296 -2.310 4.319 1.00 95.19 91 ALA A C 1
ATOM 723 O O . ALA A 1 91 ? -11.256 -1.815 4.916 1.00 95.19 91 ALA A O 1
ATOM 724 N N . LYS A 1 92 ? -9.583 -3.318 4.821 1.00 94.88 92 LYS A N 1
ATOM 725 C CA . LYS A 1 92 ? -9.874 -4.005 6.084 1.00 94.88 92 LYS A CA 1
ATOM 726 C C . LYS A 1 92 ? -8.653 -4.060 6.996 1.00 94.88 92 LYS A C 1
ATOM 728 O O . LYS A 1 92 ? -7.517 -4.144 6.542 1.00 94.88 92 LYS A O 1
ATOM 733 N N . CYS A 1 93 ? -8.894 -4.096 8.299 1.00 94.19 93 CYS A N 1
ATOM 734 C CA . CYS A 1 93 ? -7.923 -4.501 9.304 1.00 94.19 93 CYS A CA 1
ATOM 735 C C . CYS A 1 93 ? -7.509 -5.956 9.056 1.00 94.19 93 CYS A C 1
ATOM 737 O O . CYS A 1 93 ? -8.357 -6.844 9.015 1.00 94.19 93 CYS A O 1
ATOM 739 N N . LEU A 1 94 ? -6.208 -6.217 8.958 1.00 91.50 94 LEU A N 1
ATOM 740 C CA . LEU A 1 94 ? -5.667 -7.557 8.708 1.00 91.50 94 LEU A CA 1
ATOM 741 C C . LEU A 1 94 ? -5.658 -8.446 9.963 1.00 91.50 94 LEU A C 1
ATOM 743 O O . LEU A 1 94 ? -5.371 -9.636 9.879 1.00 91.50 94 LEU A O 1
ATOM 747 N N . SER A 1 95 ? -5.982 -7.873 11.127 1.00 91.44 95 SER A N 1
ATOM 748 C CA . SER A 1 95 ? -6.146 -8.611 12.385 1.00 91.44 95 SER A CA 1
ATOM 749 C C . SER A 1 95 ? -7.587 -9.092 12.597 1.00 91.44 95 SER A C 1
ATOM 751 O O . SER A 1 95 ? -7.801 -10.242 12.968 1.00 91.44 95 SER A O 1
ATOM 753 N N . CYS A 1 96 ? -8.588 -8.234 12.350 1.00 93.38 96 CYS A N 1
ATOM 754 C CA . CYS A 1 96 ? -9.992 -8.525 12.685 1.00 93.38 96 CYS A CA 1
ATOM 755 C C . CYS A 1 96 ? -10.995 -8.388 11.528 1.00 93.38 96 CYS A C 1
ATOM 757 O O . CYS A 1 96 ? -12.181 -8.629 11.729 1.00 93.38 96 CYS A O 1
ATOM 759 N N . GLY A 1 97 ? -10.567 -7.959 10.340 1.00 93.56 97 GLY A N 1
ATOM 760 C CA . GLY A 1 97 ? -11.433 -7.772 9.170 1.00 93.56 97 GLY A CA 1
ATOM 761 C C . GLY A 1 97 ? -12.289 -6.497 9.169 1.00 93.56 97 GLY A C 1
ATOM 762 O O . GLY A 1 97 ? -12.946 -6.224 8.166 1.00 93.56 97 GLY A O 1
ATOM 763 N N . SER A 1 98 ? -12.285 -5.699 10.245 1.00 95.88 98 SER A N 1
ATOM 764 C CA . SER A 1 98 ? -13.048 -4.442 10.325 1.00 95.88 98 SER A CA 1
ATOM 765 C C . SER A 1 98 ? -12.556 -3.402 9.316 1.00 95.88 98 SER A C 1
ATOM 767 O O . SER A 1 98 ? -11.351 -3.218 9.164 1.00 95.88 98 SER A O 1
ATOM 769 N N . SER A 1 99 ? -13.469 -2.664 8.683 1.00 96.50 99 SER A N 1
ATOM 770 C CA . SER A 1 99 ? -13.143 -1.477 7.878 1.00 96.50 99 SER A CA 1
ATOM 771 C C . SER A 1 99 ? -13.078 -0.183 8.701 1.00 96.50 99 SER A C 1
ATOM 773 O O . SER A 1 99 ? -12.803 0.876 8.147 1.00 96.50 99 SER A O 1
ATOM 775 N N . ASP A 1 100 ? -13.350 -0.249 10.008 1.00 97.06 100 ASP A N 1
ATOM 776 C CA . ASP A 1 100 ? -13.299 0.894 10.923 1.00 97.06 100 ASP A CA 1
ATOM 777 C C . ASP A 1 100 ? -11.884 1.059 11.502 1.00 97.06 100 ASP A C 1
ATOM 779 O O . ASP A 1 100 ? -11.524 0.520 12.560 1.00 97.06 100 ASP A O 1
ATOM 783 N N . PHE A 1 101 ? -11.037 1.737 10.729 1.00 96.81 101 PHE A N 1
ATOM 784 C CA . PHE A 1 101 ? -9.672 2.081 11.104 1.00 96.81 101 PHE A CA 1
ATOM 785 C C . PHE A 1 101 ? -9.219 3.386 10.442 1.00 96.81 101 PHE A C 1
ATOM 787 O O . PHE A 1 101 ? -9.729 3.799 9.403 1.00 96.81 101 PHE A O 1
ATOM 794 N N . THR A 1 102 ? -8.208 4.023 11.028 1.00 96.75 102 THR A N 1
ATOM 795 C CA . THR A 1 102 ? -7.508 5.174 10.445 1.00 96.75 102 THR A CA 1
ATOM 796 C C . THR A 1 102 ? -6.137 4.729 9.956 1.00 96.75 102 THR A C 1
ATOM 798 O O . THR A 1 102 ? -5.320 4.269 10.751 1.00 96.75 102 THR A O 1
ATOM 801 N N . SER A 1 103 ? -5.891 4.840 8.650 1.00 94.88 103 SER A N 1
ATOM 802 C CA . SER A 1 103 ? -4.595 4.525 8.038 1.00 94.88 103 SER A CA 1
ATOM 803 C C . SER A 1 103 ? -3.621 5.690 8.197 1.00 94.88 103 SER A C 1
ATOM 805 O O . SER A 1 103 ? -3.958 6.819 7.855 1.00 94.88 103 SER A O 1
ATOM 807 N N . PHE A 1 104 ? -2.391 5.395 8.612 1.00 93.31 104 PHE A N 1
ATOM 808 C CA . PHE A 1 104 ? -1.277 6.347 8.654 1.00 93.31 104 PHE A CA 1
ATOM 809 C C . PHE A 1 104 ? -0.440 6.344 7.367 1.00 93.31 104 PHE A C 1
ATOM 811 O O . PHE A 1 104 ? 0.403 7.213 7.179 1.00 93.31 104 PHE A O 1
ATOM 818 N N . GLY A 1 105 ? -0.681 5.387 6.465 1.00 88.50 105 GLY A N 1
ATOM 819 C CA . GLY A 1 105 ? 0.021 5.257 5.188 1.00 88.50 105 GLY A CA 1
ATOM 820 C C . GLY A 1 105 ? 0.694 3.892 5.014 1.00 88.50 105 GLY A C 1
ATOM 821 O O . GLY A 1 105 ? 0.576 3.025 5.887 1.00 88.50 105 GLY A O 1
ATOM 822 N N . PRO A 1 106 ? 1.374 3.664 3.875 1.00 85.75 106 PRO A N 1
ATOM 823 C CA . PRO A 1 106 ? 2.031 2.394 3.576 1.00 85.75 106 PRO A CA 1
ATOM 824 C C . PRO A 1 106 ? 3.047 2.002 4.654 1.00 85.75 106 PRO A C 1
ATOM 826 O O . PRO A 1 106 ? 3.890 2.806 5.041 1.00 85.75 106 PRO A O 1
ATOM 829 N N . ALA A 1 107 ? 3.025 0.738 5.085 1.00 79.62 107 ALA A N 1
ATOM 830 C CA . ALA A 1 107 ? 3.860 0.253 6.191 1.00 79.62 107 ALA A CA 1
ATOM 831 C C . ALA A 1 107 ? 5.374 0.427 5.945 1.00 79.62 107 ALA A C 1
ATOM 833 O O . ALA A 1 107 ? 6.139 0.609 6.883 1.00 79.62 107 ALA A O 1
ATOM 834 N N . ARG A 1 108 ? 5.808 0.428 4.677 1.00 74.88 108 ARG A N 1
ATOM 835 C CA . ARG A 1 108 ? 7.220 0.590 4.283 1.00 74.88 108 ARG A CA 1
ATOM 836 C C . ARG A 1 108 ? 7.765 2.017 4.438 1.00 74.88 108 ARG A C 1
ATOM 838 O O . ARG A 1 108 ? 8.947 2.214 4.185 1.00 74.88 108 ARG A O 1
ATOM 845 N N . GLY A 1 109 ? 6.920 2.994 4.771 1.00 76.50 109 GLY A N 1
ATOM 846 C CA . GLY A 1 109 ? 7.313 4.399 4.911 1.00 76.50 109 GLY A CA 1
ATOM 847 C C . GLY A 1 109 ? 7.781 4.804 6.309 1.00 76.50 109 GLY A C 1
ATOM 848 O O . GLY A 1 109 ? 8.208 5.940 6.462 1.00 76.50 109 GLY A O 1
ATOM 849 N N . PHE A 1 110 ? 7.692 3.912 7.301 1.00 82.50 110 PHE A N 1
ATOM 850 C CA . PHE A 1 110 ? 7.988 4.230 8.699 1.00 82.50 110 PHE A CA 1
ATOM 851 C C . PHE A 1 110 ? 9.363 3.714 9.141 1.00 82.50 110 PHE A C 1
ATOM 853 O O . PHE A 1 110 ? 9.733 2.580 8.837 1.00 82.50 110 PHE A O 1
ATOM 860 N N . GLY A 1 111 ? 10.094 4.540 9.886 1.00 84.44 111 GLY A N 1
ATOM 861 C CA . GLY A 1 111 ? 11.382 4.263 10.517 1.00 84.44 111 GLY A CA 1
ATOM 862 C C . GLY A 1 111 ? 11.310 4.144 12.045 1.00 84.44 111 GLY A C 1
ATOM 863 O O . GLY A 1 111 ? 10.254 4.274 12.660 1.00 84.44 111 GLY A O 1
ATOM 864 N N . ASP A 1 112 ? 12.453 3.850 12.665 1.00 86.31 112 ASP A N 1
ATOM 865 C CA . ASP A 1 112 ? 12.602 3.870 14.127 1.00 86.31 112 ASP A CA 1
ATOM 866 C C . ASP A 1 112 ? 12.555 5.316 14.645 1.00 86.31 112 ASP A C 1
ATOM 868 O O . ASP A 1 112 ? 13.244 6.189 14.118 1.00 86.31 112 ASP A O 1
ATOM 872 N N . GLY A 1 113 ? 11.749 5.563 15.676 1.00 89.31 113 GLY A N 1
ATOM 873 C CA . GLY A 1 113 ? 11.517 6.886 16.254 1.00 89.31 113 GLY A CA 1
ATOM 874 C C . GLY A 1 113 ? 10.407 7.701 15.583 1.00 89.31 113 GLY A C 1
ATOM 875 O O . GLY A 1 113 ? 10.043 8.753 16.115 1.00 89.31 113 GLY A O 1
ATOM 876 N N . ASP A 1 114 ? 9.837 7.223 14.473 1.00 91.31 114 ASP A N 1
ATOM 877 C CA . ASP A 1 114 ? 8.720 7.897 13.810 1.00 91.31 114 ASP A CA 1
ATOM 878 C C . ASP A 1 114 ? 7.505 7.997 14.731 1.00 91.31 114 ASP A C 1
ATOM 880 O O . ASP A 1 114 ? 7.236 7.112 15.548 1.00 91.31 114 ASP A O 1
ATOM 884 N N . GLN A 1 115 ? 6.749 9.084 14.580 1.00 93.00 115 GLN A N 1
ATOM 885 C CA . GLN A 1 115 ? 5.561 9.340 15.382 1.00 93.00 115 GLN A CA 1
ATOM 886 C C . GLN A 1 115 ? 4.306 9.358 14.525 1.00 93.00 115 GLN A C 1
ATOM 888 O O . GLN A 1 115 ? 4.263 10.000 13.477 1.00 93.00 115 GLN A O 1
ATOM 893 N N . VAL A 1 116 ? 3.260 8.692 15.009 1.00 93.19 116 VAL A N 1
ATOM 894 C CA . VAL A 1 116 ? 1.922 8.759 14.414 1.00 93.19 116 VAL A CA 1
ATOM 895 C C . VAL A 1 116 ? 0.912 9.189 15.471 1.00 93.19 116 VAL A C 1
ATOM 897 O O . VAL A 1 116 ? 0.838 8.608 16.556 1.00 93.19 116 VAL A O 1
ATOM 900 N N . SER A 1 117 ? 0.147 10.239 15.172 1.00 95.44 117 SER A N 1
ATOM 901 C CA . SER A 1 117 ? -0.869 10.772 16.081 1.00 95.44 117 SER A CA 1
ATOM 902 C C . SER A 1 117 ? -2.018 9.781 16.252 1.00 95.44 117 SER A C 1
ATOM 904 O O . SER A 1 117 ? -2.506 9.195 15.285 1.00 95.44 117 SER A O 1
ATOM 906 N N . HIS A 1 118 ? -2.473 9.598 17.487 1.00 94.38 118 HIS A N 1
ATOM 907 C CA . HIS A 1 118 ? -3.635 8.773 17.772 1.00 94.38 118 HIS A CA 1
ATOM 908 C C . HIS A 1 118 ? -4.909 9.470 17.250 1.00 94.38 118 HIS A C 1
ATOM 910 O O . HIS A 1 118 ? -5.126 10.642 17.537 1.00 94.38 118 HIS A O 1
ATOM 916 N N . PRO A 1 119 ? -5.805 8.789 16.516 1.00 92.19 119 PRO A N 1
ATOM 917 C CA . PRO A 1 119 ? -6.942 9.456 15.869 1.00 92.19 119 PRO A CA 1
ATOM 918 C C . PRO A 1 119 ? -8.060 9.893 16.830 1.00 92.19 119 PRO A C 1
ATOM 920 O O . PRO A 1 119 ? -8.973 10.603 16.421 1.00 92.19 119 PRO A O 1
ATOM 923 N N . GLY A 1 120 ? -8.027 9.458 18.093 1.00 89.62 120 GLY A N 1
ATOM 924 C CA . GLY A 1 120 ? -9.050 9.776 19.098 1.00 89.62 120 GLY A CA 1
ATOM 925 C C . GLY A 1 120 ? -8.580 10.651 20.263 1.00 89.62 120 GLY A C 1
ATOM 926 O O . GLY A 1 120 ? -9.367 10.893 21.174 1.00 89.62 120 GLY A O 1
ATOM 927 N N . CYS A 1 121 ? -7.310 11.064 20.298 1.00 92.62 121 CYS A N 1
ATOM 928 C CA . CYS A 1 121 ? -6.780 11.953 21.337 1.00 92.62 121 CYS A CA 1
ATOM 929 C C . CYS A 1 121 ? -5.488 12.631 20.866 1.00 92.62 121 CYS A C 1
ATOM 931 O O . CYS A 1 121 ? -4.873 12.171 19.913 1.00 92.62 121 CYS A O 1
ATOM 933 N N . ASP A 1 122 ? -5.016 13.644 21.591 1.00 93.50 122 ASP A N 1
ATOM 934 C CA . ASP A 1 122 ? -3.763 14.353 21.272 1.00 93.50 122 ASP A CA 1
ATOM 935 C C . ASP A 1 122 ? -2.484 13.544 21.590 1.00 93.50 122 ASP A C 1
ATOM 937 O O . ASP A 1 122 ? -1.375 14.077 21.600 1.00 93.50 122 ASP A O 1
ATOM 941 N N . GLY A 1 123 ? -2.622 12.249 21.886 1.00 94.56 123 GLY A N 1
ATOM 942 C CA . GLY A 1 123 ? -1.497 11.341 22.085 1.00 94.56 123 GLY A CA 1
ATOM 943 C C . GLY A 1 123 ? -0.841 10.926 20.767 1.00 94.56 123 GLY A C 1
ATOM 944 O O . GLY A 1 123 ? -1.426 11.034 19.690 1.00 94.56 123 GLY A O 1
ATOM 945 N N . ALA A 1 124 ? 0.371 10.382 20.854 1.00 94.94 124 ALA A N 1
ATOM 946 C CA . ALA A 1 124 ? 1.089 9.830 19.710 1.00 94.94 124 ALA A CA 1
ATOM 947 C C . ALA A 1 124 ? 1.721 8.479 20.054 1.00 94.94 124 ALA A C 1
ATOM 949 O O . ALA A 1 124 ? 2.117 8.228 21.194 1.00 94.94 124 ALA A O 1
ATOM 950 N N . PHE A 1 125 ? 1.832 7.619 19.048 1.00 92.50 125 PHE A N 1
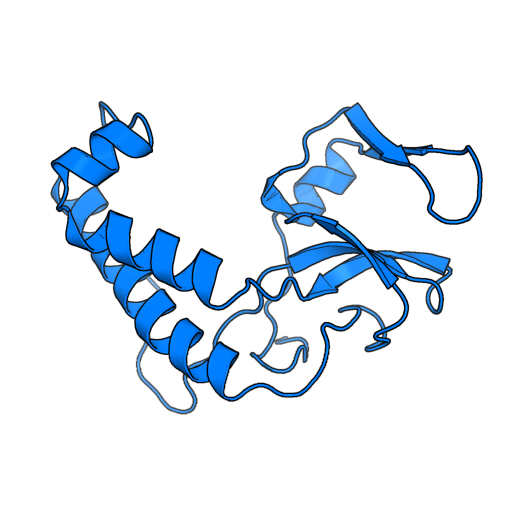ATOM 951 C CA . PHE A 1 125 ? 2.646 6.415 19.109 1.00 92.50 125 PHE A CA 1
ATOM 952 C C . PHE A 1 125 ? 4.047 6.745 18.619 1.00 92.50 125 PHE A C 1
ATOM 954 O O . PHE A 1 125 ? 4.185 7.320 17.543 1.00 92.50 125 PHE A O 1
ATOM 961 N N . VAL A 1 126 ? 5.067 6.346 19.378 1.00 93.25 126 VAL A N 1
ATOM 962 C CA . VAL A 1 126 ? 6.457 6.339 18.912 1.00 93.25 126 VAL A CA 1
ATOM 963 C C . VAL A 1 126 ? 6.765 4.930 18.425 1.00 93.25 126 VAL A C 1
ATOM 965 O O . VAL A 1 126 ? 6.661 3.966 19.188 1.00 93.25 126 VAL A O 1
ATOM 968 N N . LEU A 1 127 ? 7.096 4.798 17.146 1.00 89.69 127 LEU A N 1
ATOM 969 C CA . LEU A 1 127 ? 7.424 3.519 16.539 1.00 89.69 127 LEU A CA 1
ATOM 970 C C . LEU A 1 127 ? 8.838 3.127 16.956 1.00 89.69 127 LEU A C 1
ATOM 972 O O . LEU A 1 127 ? 9.782 3.886 16.772 1.00 89.69 127 LEU A O 1
ATOM 976 N N . SER A 1 128 ? 8.978 1.945 17.549 1.00 85.06 128 SER A N 1
ATOM 977 C CA . SER A 1 128 ? 10.287 1.381 17.856 1.00 85.06 128 SER A CA 1
ATOM 978 C C . SER A 1 128 ? 10.811 0.581 16.671 1.00 85.06 128 SER A C 1
ATOM 980 O O . SER A 1 128 ? 10.040 0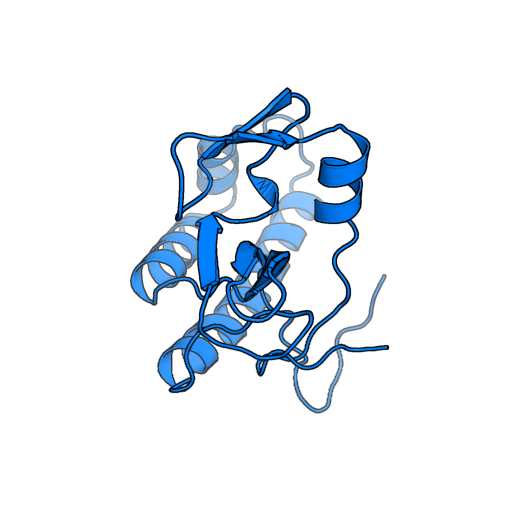.060 15.863 1.00 85.06 128 SER A O 1
ATOM 982 N N . ARG A 1 129 ? 12.124 0.365 16.636 1.00 78.12 129 ARG A N 1
ATOM 983 C CA . ARG A 1 129 ? 12.775 -0.527 15.674 1.00 78.12 129 ARG A CA 1
ATOM 984 C C . ARG A 1 129 ? 12.127 -1.909 15.604 1.00 78.12 129 ARG A C 1
ATOM 986 O O . ARG A 1 129 ? 12.042 -2.473 14.520 1.00 78.12 129 ARG A O 1
ATOM 993 N N . GLU A 1 130 ? 11.670 -2.461 16.727 1.00 77.56 130 GLU A N 1
ATOM 994 C CA . GLU A 1 130 ? 10.977 -3.754 16.738 1.00 77.56 130 GLU A CA 1
ATOM 995 C C . GLU A 1 130 ? 9.621 -3.670 16.030 1.00 77.56 130 GLU A C 1
ATOM 997 O O . GLU A 1 130 ? 9.303 -4.533 15.211 1.00 77.56 130 GLU A O 1
ATOM 1002 N N . THR A 1 131 ? 8.850 -2.610 16.289 1.00 74.44 131 THR A N 1
ATOM 1003 C CA . THR A 1 131 ? 7.608 -2.338 15.560 1.00 74.44 131 THR A CA 1
ATOM 1004 C C . THR A 1 131 ? 7.896 -2.240 14.067 1.00 74.44 131 THR A C 1
ATOM 1006 O O . THR A 1 131 ? 7.254 -2.939 13.290 1.00 74.44 131 THR A O 1
ATOM 1009 N N . THR A 1 132 ? 8.916 -1.474 13.676 1.00 67.81 132 THR A N 1
ATOM 1010 C CA . THR A 1 132 ? 9.315 -1.280 12.278 1.00 67.81 132 THR A CA 1
ATOM 1011 C C . THR A 1 132 ? 9.773 -2.571 11.604 1.00 67.81 132 THR A C 1
ATOM 1013 O O . THR A 1 132 ? 9.359 -2.859 10.487 1.00 67.81 132 THR A O 1
ATOM 1016 N N . LEU A 1 133 ? 10.560 -3.414 12.278 1.00 63.16 133 LEU A N 1
ATOM 1017 C CA . LEU A 1 133 ? 10.962 -4.721 11.743 1.00 63.16 133 LEU A CA 1
ATOM 1018 C C . LEU A 1 133 ? 9.752 -5.631 11.505 1.00 63.16 133 LEU A C 1
ATOM 1020 O O . LEU A 1 133 ? 9.645 -6.246 10.445 1.00 63.16 133 LEU A O 1
ATOM 1024 N N . ARG A 1 134 ? 8.779 -5.630 12.423 1.00 67.38 134 ARG A N 1
ATOM 1025 C CA . ARG A 1 134 ? 7.506 -6.331 12.212 1.00 67.38 134 ARG A CA 1
ATOM 1026 C C . ARG A 1 134 ? 6.692 -5.729 11.055 1.00 67.38 134 ARG A C 1
ATOM 1028 O O . ARG A 1 134 ? 5.909 -6.467 10.462 1.00 67.38 134 ARG A O 1
ATOM 1035 N N . LEU A 1 135 ? 6.877 -4.443 10.700 1.00 59.19 135 LEU A N 1
ATOM 1036 C CA . LEU A 1 135 ? 6.256 -3.822 9.505 1.00 59.19 135 LEU A CA 1
ATOM 1037 C C . LEU A 1 135 ? 6.839 -4.386 8.203 1.00 59.19 135 LEU A C 1
ATOM 1039 O O . LEU A 1 135 ? 6.196 -4.289 7.157 1.00 59.19 135 LEU A O 1
ATOM 1043 N N . HIS A 1 136 ? 8.034 -4.979 8.247 1.00 55.62 136 HIS A N 1
ATOM 1044 C CA . HIS A 1 136 ? 8.677 -5.599 7.090 1.00 55.62 136 HIS A CA 1
ATOM 1045 C C . HIS A 1 136 ? 8.372 -7.100 6.961 1.00 55.62 136 HIS A C 1
ATOM 1047 O O . HIS A 1 136 ? 8.346 -7.610 5.841 1.00 55.62 136 HIS A O 1
ATOM 1053 N N . GLU A 1 137 ? 8.072 -7.789 8.064 1.00 62.38 137 GLU A N 1
ATOM 1054 C CA . GLU A 1 137 ? 7.697 -9.215 8.115 1.00 62.38 137 GLU A CA 1
ATOM 1055 C C . GLU A 1 137 ? 6.183 -9.433 7.971 1.00 62.38 137 GLU A C 1
ATOM 1057 O O . GLU A 1 137 ? 5.557 -10.200 8.707 1.00 62.38 137 GLU A O 1
ATOM 1062 N N . LEU A 1 138 ? 5.556 -8.719 7.038 1.00 65.12 138 LEU A N 1
ATOM 1063 C CA . LEU A 1 138 ? 4.112 -8.809 6.861 1.00 65.12 138 LEU A CA 1
ATOM 1064 C C . LEU A 1 138 ? 3.714 -10.238 6.475 1.00 65.12 138 LEU A C 1
ATOM 1066 O O . LEU A 1 138 ? 4.275 -10.787 5.520 1.00 65.12 138 LEU A O 1
ATOM 1070 N N . PRO A 1 139 ? 2.715 -10.829 7.159 1.00 70.75 139 PRO A N 1
ATOM 1071 C CA . PRO A 1 139 ? 2.111 -12.065 6.698 1.00 70.75 139 PRO A CA 1
ATOM 1072 C C . PRO A 1 139 ? 1.639 -11.897 5.256 1.00 70.75 139 PRO A C 1
ATOM 1074 O O . PRO A 1 139 ? 1.295 -10.800 4.810 1.00 70.75 139 PRO A O 1
ATOM 1077 N N . SER A 1 140 ? 1.620 -12.995 4.517 1.00 77.12 140 SER A N 1
ATOM 1078 C CA . SER A 1 140 ? 1.020 -12.993 3.191 1.00 77.12 140 SER A CA 1
ATOM 1079 C C . SER A 1 140 ? -0.501 -12.934 3.333 1.00 77.12 140 SER A C 1
ATOM 1081 O O . SER A 1 140 ? -1.058 -13.570 4.224 1.00 77.12 140 SER A O 1
ATOM 1083 N N . TYR A 1 141 ? -1.183 -12.181 2.471 1.00 76.69 141 TYR A N 1
ATOM 1084 C CA . TYR A 1 141 ? -2.647 -12.108 2.452 1.00 76.69 141 TYR A CA 1
ATOM 1085 C C . TYR A 1 141 ? -3.173 -12.277 1.029 1.00 76.69 141 TYR A C 1
ATOM 1087 O O . TYR A 1 141 ? -2.492 -11.904 0.070 1.00 76.69 141 TYR A O 1
ATOM 1095 N N . THR A 1 142 ? -4.379 -12.824 0.900 1.00 80.69 142 THR A N 1
ATOM 1096 C CA . THR A 1 142 ? -5.139 -12.884 -0.349 1.00 80.69 142 THR A CA 1
ATOM 1097 C C . THR A 1 142 ? -5.498 -11.468 -0.823 1.00 80.69 142 THR A C 1
ATOM 1099 O O . THR A 1 142 ? -5.468 -10.517 -0.030 1.00 80.69 142 THR A O 1
ATOM 1102 N N . PRO A 1 143 ? -5.897 -11.304 -2.098 1.00 74.81 143 PRO A N 1
ATOM 1103 C CA . PRO A 1 143 ? -6.375 -10.020 -2.607 1.00 74.81 143 PRO A CA 1
ATOM 1104 C C . PRO A 1 143 ? -7.633 -9.499 -1.887 1.00 74.81 143 PRO A C 1
ATOM 1106 O O . PRO A 1 143 ? -8.018 -8.349 -2.088 1.00 74.81 143 PRO A O 1
ATOM 1109 N N . GLU A 1 144 ? -8.284 -10.322 -1.066 1.00 80.19 144 GLU A N 1
ATOM 1110 C CA . GLU A 1 144 ? -9.529 -10.053 -0.340 1.00 80.19 144 GLU A CA 1
ATOM 1111 C C . GLU A 1 144 ? -9.285 -9.783 1.158 1.00 80.19 144 GLU A C 1
ATOM 1113 O O . GLU A 1 144 ? -10.232 -9.442 1.888 1.00 80.19 144 GLU A O 1
ATOM 1118 N N . GLY A 1 145 ? -8.016 -9.880 1.577 1.00 73.44 145 GLY A N 1
ATOM 1119 C CA . GLY A 1 145 ? -7.530 -9.577 2.921 1.00 73.44 145 GLY A CA 1
ATOM 1120 C C . GLY A 1 145 ? -7.403 -10.793 3.839 1.00 73.44 145 GLY A C 1
ATOM 1121 O O . GLY A 1 145 ? -7.151 -10.619 5.029 1.00 73.44 145 GLY A O 1
ATOM 1122 N N . ASP A 1 146 ? -7.566 -12.012 3.324 1.00 79.38 146 ASP A N 1
ATOM 1123 C CA . ASP A 1 146 ? -7.478 -13.234 4.129 1.00 79.38 146 ASP A CA 1
ATOM 1124 C C . ASP A 1 146 ? -6.020 -13.632 4.336 1.00 79.38 146 ASP A C 1
ATOM 1126 O O . ASP A 1 146 ? -5.221 -13.618 3.403 1.00 79.38 146 ASP A O 1
ATOM 1130 N N . ARG A 1 147 ? -5.647 -14.006 5.559 1.00 77.62 147 ARG A N 1
ATOM 1131 C CA . ARG A 1 147 ? -4.270 -14.396 5.871 1.00 77.62 147 ARG A CA 1
ATOM 1132 C C . ARG A 1 147 ? -3.911 -15.722 5.197 1.00 77.62 147 ARG A C 1
ATOM 1134 O O . ARG A 1 147 ? -4.618 -16.713 5.351 1.00 77.62 147 ARG A O 1
ATOM 1141 N N . LEU A 1 148 ? -2.782 -15.734 4.500 1.00 75.94 148 LEU A N 1
ATOM 1142 C CA . LEU A 1 148 ? -2.135 -16.932 3.980 1.00 75.94 148 LEU A CA 1
ATOM 1143 C C . LEU A 1 148 ? -1.179 -17.463 5.058 1.00 75.94 148 LEU A C 1
ATOM 1145 O O . LEU A 1 148 ? -0.448 -16.681 5.673 1.00 75.94 148 LEU A O 1
ATOM 1149 N N . TYR A 1 149 ? -1.280 -18.764 5.333 1.00 69.44 149 TYR A N 1
ATOM 1150 C CA . TYR A 1 149 ? -0.583 -19.466 6.418 1.00 69.44 149 TYR A CA 1
ATOM 1151 C C . TYR A 1 149 ? 0.936 -19.479 6.249 1.00 69.44 149 TYR A C 1
ATOM 1153 O O . TYR A 1 149 ? 1.397 -19.646 5.097 1.00 69.44 149 TYR A O 1
#

Secondary structure (DSSP, 8-state):
------SS---PPEEEEEEETTTTEEEEEEE---HHHHHHHHHHHHS-HHHHHHHTT-TT--HHHHHHHHHHHHHHHHHHHHHHHH--SPP-BTTT--S-EEEEEEGGG--TT-EEE-TTSS-EEEPPHHHHHHHHSPPPB-TTSPBP-

=== Feature glossary ===
The record interleaves many kinds of information about one protein. Here is each kind framed as the question it answers.

Q: What does the local fold look like, residue by residue?
A: The Foldseek 3Di string encodes local tertiary geometry as a 20-letter alphabet — one character per residue — derived from the relative positions of nearby Cα atoms. Unlike the amino-acid sequence, 3Di is a direct function of the 3D structure, so two proteins with the same fold have similar 3Di strings even at low sequence identity.

Q: Which residues are in helices, strands, or loops?
A: The SS8 string is DSSP's per-residue secondary-structure call. α-helix (H) means an i→i+4 H-bond ladder; β-strand (E) means the residue participates in a β-sheet; 3₁₀ (G) and π (I) are tighter and wider helices; T/S are turns/bends; '-' is loop.

Q: How big and how compact is the whole molecule?
A: Radius of gyration (Rg) is the root-mean-square distance of Cα atoms from their centroid — a single number for overall size and compactness. A globular domain of N residues has Rg ≈ 2.2·N^0.38 Å; an extended or disordered chain has a much larger Rg. The Cα contact count is the number of residue pairs whose Cα atoms are within 8 Å and are more than four positions apart in sequence — a standard proxy for tertiary packing density. The bounding box is the smallest axis-aligned box enclosing all Cα atoms.

Q: Where is each backbone atom in 3D?
A: Structure coordinates are given as an mmCIF _atom_site loop: one row per atom with element, residue name, chain id, sequence number, and x/y/z position in Å. Only the four main-chain atoms per residue are included here; side chains are omitted to keep the record compact.

Q: What is the amino-acid chain?
A: Primary structure: the covalent order of the twenty standard amino acids along the backbone. Two proteins with the same sequence will (almost always) fold to the same structure; two with 30% identity often share a fold but not the details.

Q: What if only a Cα trace is available?
A: Three-state secondary structure (P-SEA) collapses the eight DSSP classes into helix (a), strand (b), and coil (c). P-SEA assigns these from Cα geometry alone — distances and angles — without requiring backbone oxygens, so it works on any Cα trace.

Q: What family and function is it annotated with?
A: Database cross-references. InterPro integrates a dozen domain/family signature databases into unified entries with residue-range hits. GO terms attach function/process/location labels with evidence codes. CATH codes position the fold in a four-level structural taxonomy. Organism is the NCBI-taxonomy species name.

Q: How confident is the AlphaFold model at each residue?
A: pLDDT is the predicted lDDT-Cα score: AlphaFold's confidence that the local environment of each residue (all inter-atomic distances within 15 Å) is correctly placed. It is a per-residue number between 0 and 100, with higher meaning more reliable.

Q: How mobile is each atom in the crystal?
A: B-factor (Debye–Waller factor) reflects atomic displacement in the crystal lattice. It is an experimental observable (units Å²), not a prediction; low values mean the atom is pinned down, high values mean it moves or is heterogeneous across the crystal.

Q: Which residues are buried vs exposed?
A: SASA measures how much of the protein is reachable by solvent. It is computed by rolling a water-sized probe over the atomic surface and summing the exposed area (Å²). Per-residue SASA distinguishes core (buried, low SASA) from surface (exposed, high SASA) residues; total SASA is a whole-molecule size measure.

Q: What do the diagnostic plots show?
A: Plot images: a contact map (which residues are close in 3D, as an N×N binary image), a Ramachandran scatter (backbone torsion angles, revealing secondary-structure composition at a glance), and — for AlphaFold structures — a PAE heatmap (pairwise prediction confidence).

Q: What known structures does this most resemble?
A: The Foldseek neighbor list gives the closest experimentally determined structures in the PDB, ranked by structural alignment. TM-score near 1 means near-identical fold; near 0.3 means only rough topology match. This is how one finds what a novel AlphaFold prediction most resembles in the solved-structure universe.

Q: Are the domains correctly placed relative to each other?
A: Predicted aligned error is AlphaFold's pairwise confidence. Unlike pLDDT (per-residue), PAE is per-residue-pair and captures whether two parts of the structure are correctly placed relative to each other. Units are ångströms of expected positional error.

Q: What do the rendered images show?
A: Structure images are PyMOL renders from six orthogonal camera directions. Cartoon representation draws helices as coils and strands as arrows; sticks shows the backbone as bonds; surface shows the solvent-excluded envelope. Rainbow coloring maps sequence position to hue (blue→red, N→C); chain coloring assigns a distinct color per polypeptide.

Q: What are the backbone torsion angles?
A: φ (phi) and ψ (psi) are the two rotatable backbone dihedrals per residue: φ is the C(i-1)–N–Cα–C torsion, ψ is the N–Cα–C–N(i+1) torsion, both in degrees on (−180°, 180°]. α-helical residues cluster near (−60°, −45°); β-strand residues near (−120°, +130°). A Ramachandran plot is simply a scatter of (φ, ψ) for every residue.